Protein AF-A0A970GHC0-F1 (afdb_monomer_lite)

Structure (mmCIF, N/CA/C/O backbone):
data_AF-A0A970GHC0-F1
#
_entry.id   AF-A0A970GHC0-F1
#
loop_
_atom_site.group_PDB
_atom_site.id
_atom_site.type_symbol
_atom_site.label_atom_id
_atom_site.label_alt_id
_atom_site.label_comp_id
_atom_site.label_asym_id
_atom_site.label_entity_id
_atom_site.label_seq_id
_atom_site.pdbx_PDB_ins_code
_atom_site.Cartn_x
_atom_site.Cartn_y
_atom_site.Cartn_z
_atom_site.occupancy
_atom_site.B_iso_or_equiv
_atom_site.auth_seq_id
_atom_site.auth_comp_id
_atom_site.auth_asym_id
_atom_site.auth_atom_id
_atom_site.pdbx_PDB_model_num
ATOM 1 N N . MET A 1 1 ? 26.753 -11.358 -25.889 1.00 36.66 1 MET A N 1
ATOM 2 C CA . MET A 1 1 ? 26.052 -10.087 -26.160 1.00 36.66 1 MET A CA 1
ATOM 3 C C . MET A 1 1 ? 25.479 -9.628 -24.838 1.00 36.66 1 MET A C 1
ATOM 5 O O . MET A 1 1 ? 24.638 -10.333 -24.305 1.00 36.66 1 MET A O 1
ATOM 9 N N . SER A 1 2 ? 26.017 -8.554 -24.260 1.00 37.50 2 SER A N 1
ATOM 10 C CA . SER A 1 2 ? 25.421 -7.938 -23.073 1.00 37.50 2 SER A CA 1
ATOM 11 C C . SER A 1 2 ? 24.210 -7.156 -23.566 1.00 37.50 2 SER A C 1
ATOM 13 O O . SER A 1 2 ? 24.384 -6.132 -24.225 1.00 37.50 2 SER A O 1
ATOM 15 N N . GLU A 1 3 ? 23.004 -7.684 -23.364 1.00 42.53 3 GLU A N 1
ATOM 16 C CA . GLU A 1 3 ? 21.792 -6.897 -23.588 1.00 42.53 3 GLU A CA 1
ATOM 17 C C . GLU A 1 3 ? 21.874 -5.670 -22.680 1.00 42.53 3 GLU A C 1
ATOM 19 O O . GLU A 1 3 ? 22.105 -5.789 -21.475 1.00 42.53 3 GLU A O 1
ATOM 24 N N . LYS A 1 4 ? 21.789 -4.476 -23.277 1.00 39.28 4 LYS A N 1
ATOM 25 C CA . LYS A 1 4 ? 21.685 -3.241 -22.503 1.00 39.28 4 LYS A CA 1
ATOM 26 C C . LYS A 1 4 ? 20.446 -3.350 -21.608 1.00 39.28 4 LYS A C 1
ATOM 28 O O . LYS A 1 4 ? 19.411 -3.815 -22.094 1.00 39.28 4 LYS A O 1
ATOM 33 N N . PRO A 1 5 ? 20.528 -2.915 -20.342 1.00 45.91 5 PRO A N 1
ATOM 34 C CA . PRO A 1 5 ? 19.371 -2.912 -19.466 1.00 45.91 5 PRO A CA 1
ATOM 35 C C . PRO A 1 5 ? 18.259 -2.088 -20.116 1.00 45.91 5 PRO A C 1
ATOM 37 O O . PRO A 1 5 ? 18.461 -0.944 -20.526 1.00 45.91 5 PRO A O 1
ATOM 40 N N . THR A 1 6 ? 17.095 -2.710 -20.297 1.00 48.22 6 THR A N 1
ATOM 41 C CA . THR A 1 6 ? 15.947 -2.034 -20.902 1.00 48.22 6 THR A CA 1
ATOM 42 C C . THR A 1 6 ? 15.452 -0.999 -19.892 1.00 48.22 6 THR A C 1
ATOM 44 O O . THR A 1 6 ? 15.194 -1.378 -18.750 1.00 48.22 6 THR A O 1
ATOM 47 N N . PRO A 1 7 ? 15.316 0.289 -20.256 1.00 52.78 7 PRO A N 1
ATOM 48 C CA . PRO A 1 7 ? 14.867 1.305 -19.313 1.00 52.78 7 PRO A CA 1
ATOM 49 C C . PRO A 1 7 ? 13.503 0.930 -18.725 1.00 52.78 7 PRO A C 1
ATOM 51 O O . PRO A 1 7 ? 12.660 0.323 -19.395 1.00 52.78 7 PRO A O 1
ATOM 54 N N . ILE A 1 8 ? 13.294 1.295 -17.460 1.00 59.31 8 ILE A N 1
ATOM 55 C CA . ILE A 1 8 ? 12.049 1.076 -16.720 1.00 59.31 8 ILE A CA 1
ATOM 56 C C . ILE A 1 8 ? 10.910 1.771 -17.465 1.00 59.31 8 ILE A C 1
ATOM 58 O O . ILE A 1 8 ? 10.707 2.974 -17.342 1.00 59.31 8 ILE A O 1
ATOM 62 N N . ASN A 1 9 ? 10.143 1.021 -18.249 1.00 66.56 9 ASN A N 1
ATOM 63 C CA . ASN A 1 9 ? 9.031 1.588 -19.005 1.00 66.56 9 ASN A CA 1
ATOM 64 C C . ASN A 1 9 ? 7.746 1.499 -18.169 1.00 66.56 9 ASN A C 1
ATOM 66 O O . ASN A 1 9 ? 6.841 0.710 -18.447 1.00 66.56 9 ASN A O 1
ATOM 70 N N . LEU A 1 10 ? 7.704 2.246 -17.062 1.00 78.88 10 LEU A N 1
ATOM 71 C CA . LEU A 1 10 ? 6.480 2.425 -16.282 1.00 78.88 10 LEU A CA 1
ATOM 72 C C . LEU A 1 10 ? 5.715 3.640 -16.824 1.00 78.88 10 LEU A C 1
ATOM 74 O O . LEU A 1 10 ? 6.319 4.655 -17.166 1.00 78.88 10 LEU A O 1
ATOM 78 N N . PRO A 1 11 ? 4.374 3.590 -16.892 1.00 83.81 11 PRO A N 1
ATOM 79 C CA . PRO A 1 11 ? 3.592 4.790 -17.151 1.00 83.81 11 PRO A CA 1
ATOM 80 C C . PRO A 1 11 ? 3.921 5.865 -16.106 1.00 83.81 11 PRO A C 1
ATOM 82 O O . PRO A 1 11 ? 3.859 5.583 -14.911 1.00 83.81 11 PRO A O 1
ATOM 85 N N . LYS A 1 12 ? 4.173 7.109 -16.534 1.00 85.62 12 LYS A N 1
ATOM 86 C CA . LYS A 1 12 ? 4.490 8.242 -15.635 1.00 85.62 12 LYS A CA 1
ATOM 87 C C . LYS A 1 12 ? 3.578 8.362 -14.399 1.00 85.62 12 LYS A C 1
ATOM 89 O O . LYS A 1 12 ? 4.087 8.627 -13.315 1.00 85.62 12 LYS A O 1
ATOM 94 N N . PRO A 1 13 ? 2.245 8.154 -14.490 1.00 87.88 13 PRO A N 1
ATOM 95 C CA . PRO A 1 13 ? 1.392 8.209 -13.302 1.00 87.88 13 PRO A CA 1
ATOM 96 C C . PRO A 1 13 ? 1.743 7.145 -12.256 1.00 87.88 13 PRO A C 1
ATOM 98 O O . PRO A 1 13 ? 1.681 7.412 -11.062 1.00 87.88 13 PRO A O 1
ATOM 101 N N . LEU A 1 14 ? 2.114 5.944 -12.702 1.00 88.25 14 LEU A N 1
ATOM 102 C CA . LEU A 1 14 ? 2.508 4.845 -11.828 1.00 88.25 14 LEU A CA 1
ATOM 103 C C . LEU A 1 14 ? 3.870 5.118 -11.184 1.00 88.25 14 LEU A C 1
ATOM 105 O O . LEU A 1 14 ? 4.025 4.906 -9.987 1.00 88.25 14 LEU A O 1
ATOM 109 N N . GLU A 1 15 ? 4.824 5.629 -11.957 1.00 89.62 15 GLU A N 1
ATOM 110 C CA . GLU A 1 15 ? 6.137 6.041 -11.455 1.00 89.62 15 GLU A CA 1
ATOM 111 C C . GLU A 1 15 ? 6.005 7.102 -10.354 1.00 89.62 15 GLU A C 1
ATOM 113 O O . GLU A 1 15 ? 6.488 6.897 -9.245 1.00 89.62 15 GLU A O 1
ATOM 118 N N . ASN A 1 16 ? 5.216 8.155 -10.593 1.00 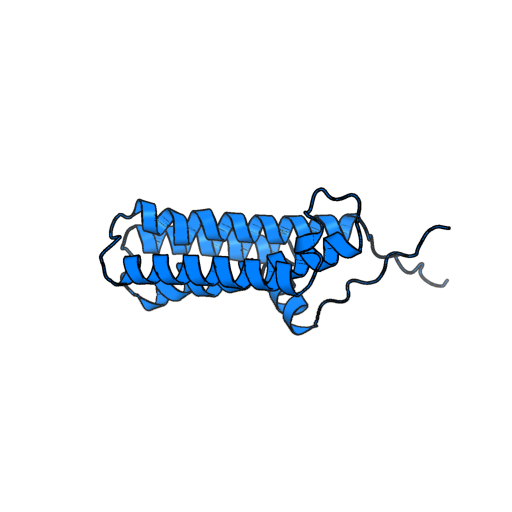92.00 16 ASN A N 1
ATOM 119 C CA . ASN A 1 16 ? 4.957 9.200 -9.600 1.00 92.00 16 ASN A CA 1
ATOM 120 C C . ASN A 1 16 ? 4.345 8.651 -8.299 1.00 92.00 16 ASN A C 1
ATOM 122 O O . ASN A 1 16 ? 4.696 9.104 -7.208 1.00 92.00 16 ASN A O 1
ATOM 126 N N . LEU A 1 17 ? 3.423 7.685 -8.395 1.00 93.50 17 LEU A N 1
ATOM 127 C CA . LEU A 1 17 ? 2.818 7.042 -7.223 1.00 93.50 17 LEU A CA 1
ATOM 128 C C . LEU A 1 17 ? 3.839 6.209 -6.444 1.00 93.50 17 LEU A C 1
ATOM 130 O O . LEU A 1 17 ? 3.874 6.269 -5.213 1.00 93.50 17 LEU A O 1
ATOM 134 N N . ILE A 1 18 ? 4.682 5.455 -7.150 1.00 93.56 18 ILE A N 1
ATOM 135 C CA . ILE A 1 18 ? 5.758 4.665 -6.547 1.00 93.56 18 ILE A CA 1
ATOM 136 C C . ILE A 1 18 ? 6.773 5.589 -5.874 1.00 93.56 18 ILE A C 1
ATOM 138 O O . ILE A 1 18 ? 7.170 5.328 -4.738 1.00 93.56 18 ILE A O 1
ATOM 142 N N . ASP A 1 19 ? 7.146 6.694 -6.511 1.00 92.06 19 ASP A N 1
ATOM 143 C CA . ASP A 1 19 ? 8.104 7.642 -5.954 1.00 92.06 19 ASP A CA 1
ATOM 144 C C . ASP A 1 19 ? 7.566 8.369 -4.724 1.00 92.06 19 ASP A C 1
ATOM 146 O O . ASP A 1 19 ? 8.268 8.484 -3.709 1.00 92.06 19 ASP A O 1
ATOM 150 N N . ALA A 1 20 ? 6.300 8.789 -4.768 1.00 93.12 20 ALA A N 1
ATOM 151 C CA . ALA A 1 20 ? 5.611 9.380 -3.628 1.00 93.12 20 ALA A CA 1
ATOM 152 C C . ALA A 1 20 ? 5.495 8.400 -2.449 1.00 93.12 20 ALA A C 1
ATOM 154 O O . ALA A 1 20 ? 5.627 8.810 -1.294 1.00 93.12 20 ALA A O 1
ATOM 155 N N . ALA A 1 21 ? 5.289 7.108 -2.722 1.00 94.06 21 ALA A N 1
ATOM 156 C CA . ALA A 1 21 ? 5.194 6.082 -1.690 1.00 94.06 21 ALA A CA 1
ATOM 157 C C . ALA A 1 21 ? 6.572 5.697 -1.120 1.00 94.06 21 ALA A C 1
ATOM 159 O O . ALA A 1 21 ? 6.780 5.705 0.095 1.00 94.06 21 ALA A O 1
ATOM 160 N N . VAL A 1 22 ? 7.519 5.340 -1.991 1.00 95.62 22 VAL A N 1
ATOM 161 C CA . VAL A 1 22 ? 8.749 4.628 -1.616 1.00 95.62 22 VAL A CA 1
ATOM 162 C C . VAL A 1 22 ? 9.992 5.009 -2.430 1.00 95.62 22 VAL A C 1
ATOM 164 O O . VAL A 1 22 ? 11.012 4.333 -2.290 1.00 95.62 22 VAL A O 1
ATOM 167 N N . GLY A 1 23 ? 9.965 6.047 -3.273 1.00 87.81 23 GLY A N 1
ATOM 168 C CA . GLY A 1 23 ? 11.074 6.359 -4.198 1.00 87.81 23 GLY A CA 1
ATOM 169 C C . GLY A 1 23 ? 12.409 6.633 -3.499 1.00 87.81 23 GLY A C 1
ATOM 170 O O . GLY A 1 23 ? 13.475 6.157 -3.914 1.00 87.81 23 GLY A O 1
ATOM 171 N N . ASN A 1 24 ? 12.345 7.316 -2.355 1.00 91.06 24 ASN A N 1
ATOM 172 C CA . ASN A 1 24 ? 13.480 7.613 -1.484 1.00 91.06 24 ASN A CA 1
ATOM 173 C C . ASN A 1 24 ? 13.206 7.190 -0.027 1.00 91.06 24 ASN A C 1
ATOM 175 O O . ASN A 1 24 ? 12.072 6.896 0.358 1.00 91.06 24 ASN A O 1
ATOM 179 N N . SER A 1 25 ? 14.261 7.159 0.796 1.00 92.44 25 SER A N 1
ATOM 180 C CA . SER A 1 25 ? 14.169 6.722 2.197 1.00 92.44 25 SER A CA 1
ATOM 181 C C . SER A 1 25 ? 13.252 7.608 3.042 1.00 92.44 25 SER A C 1
ATOM 183 O O . SER A 1 25 ? 12.585 7.094 3.933 1.00 92.44 25 SER A O 1
ATOM 185 N N . LYS A 1 26 ? 13.176 8.913 2.750 1.00 94.19 26 LYS A N 1
ATOM 186 C CA . LYS A 1 26 ? 12.330 9.862 3.486 1.00 94.19 26 LYS A CA 1
ATOM 187 C C . LYS A 1 26 ? 10.844 9.594 3.236 1.00 94.19 26 LYS A C 1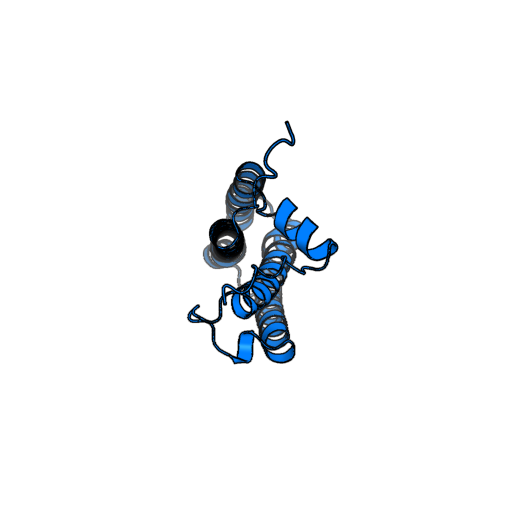
ATOM 189 O O . LYS A 1 26 ? 10.087 9.480 4.193 1.00 94.19 26 LYS A O 1
ATOM 194 N N . ASN A 1 27 ? 10.445 9.436 1.974 1.00 93.81 27 ASN A N 1
ATOM 195 C CA . ASN A 1 27 ? 9.073 9.108 1.581 1.00 93.81 27 ASN A CA 1
ATOM 196 C C . ASN A 1 27 ? 8.661 7.752 2.157 1.00 93.81 27 ASN A C 1
ATOM 198 O O . ASN A 1 27 ? 7.603 7.643 2.772 1.00 93.81 27 ASN A O 1
ATOM 202 N N . TYR A 1 28 ? 9.535 6.745 2.046 1.00 96.31 28 TYR A N 1
ATOM 203 C CA . TYR A 1 28 ? 9.288 5.434 2.640 1.00 96.31 28 TYR A CA 1
ATOM 204 C C . TYR A 1 28 ? 9.083 5.523 4.157 1.00 96.31 28 TYR A C 1
ATOM 206 O O . TYR A 1 28 ? 8.083 5.025 4.658 1.00 96.31 28 TYR A O 1
ATOM 214 N N . GLN A 1 29 ? 9.987 6.181 4.892 1.00 97.44 29 GLN A N 1
ATOM 215 C CA . GLN A 1 29 ? 9.869 6.327 6.346 1.00 97.44 29 GLN A CA 1
ATOM 216 C C . GLN A 1 29 ? 8.603 7.085 6.747 1.00 97.44 29 GLN A C 1
ATOM 218 O O . GLN A 1 29 ? 7.934 6.677 7.692 1.00 97.44 29 GLN A O 1
ATOM 223 N N . LEU A 1 30 ? 8.255 8.155 6.030 1.00 97.06 30 LEU A N 1
ATOM 224 C CA . LEU A 1 30 ? 7.053 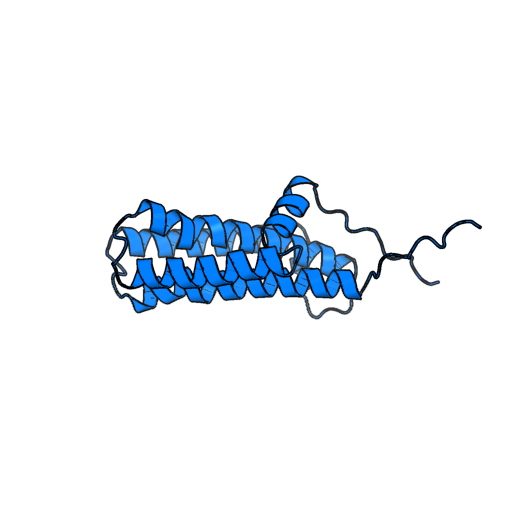8.935 6.309 1.00 97.06 30 LEU A CA 1
ATOM 225 C C . LEU A 1 30 ? 5.784 8.103 6.100 1.00 97.06 30 LEU A C 1
ATOM 227 O O . LEU A 1 30 ? 4.936 8.071 6.987 1.00 97.06 30 LEU A O 1
ATOM 231 N N . ASN A 1 31 ? 5.670 7.392 4.976 1.00 97.12 31 ASN A N 1
ATOM 232 C CA . ASN A 1 31 ? 4.518 6.529 4.711 1.00 97.12 31 ASN A CA 1
ATOM 233 C C . ASN A 1 31 ? 4.471 5.334 5.672 1.00 97.12 31 ASN A C 1
ATOM 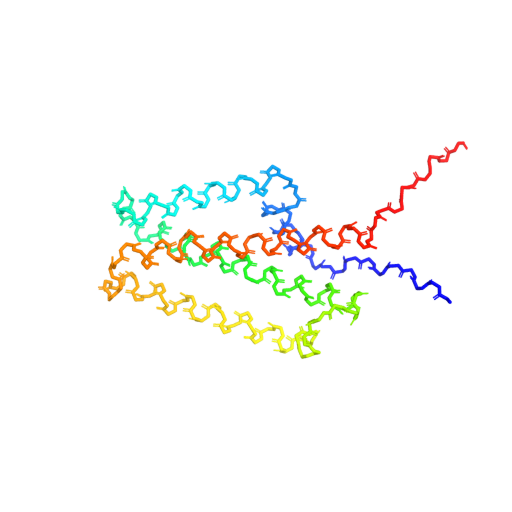235 O O . ASN A 1 31 ? 3.404 5.002 6.178 1.00 97.12 31 ASN A O 1
ATOM 239 N N . PHE A 1 32 ? 5.617 4.725 5.981 1.00 97.94 32 PHE A N 1
ATOM 240 C CA . PHE A 1 32 ? 5.710 3.584 6.890 1.00 97.94 32 PHE A CA 1
ATOM 241 C C . PHE A 1 32 ? 5.295 3.969 8.312 1.00 97.94 32 PHE A C 1
ATOM 243 O O . PHE A 1 32 ? 4.374 3.384 8.877 1.00 97.94 32 PHE A O 1
ATOM 250 N N . TRP A 1 33 ? 5.929 4.989 8.894 1.00 98.00 33 TRP A N 1
ATOM 251 C CA . TRP A 1 33 ? 5.615 5.418 10.257 1.00 98.00 33 TRP A CA 1
ATOM 252 C C . TRP A 1 33 ? 4.255 6.103 10.350 1.00 98.00 33 TRP A C 1
ATOM 254 O O . TRP A 1 33 ? 3.545 5.892 11.329 1.00 98.00 33 TRP A O 1
ATOM 264 N N . GLY A 1 34 ? 3.860 6.859 9.323 1.00 96.62 34 GLY A N 1
ATOM 265 C CA . GLY A 1 34 ? 2.533 7.460 9.232 1.00 96.62 34 GLY A CA 1
ATOM 266 C C . GLY A 1 34 ? 1.432 6.403 9.233 1.00 96.62 34 GLY A C 1
ATOM 267 O O . GLY A 1 34 ? 0.514 6.480 10.047 1.00 96.62 34 GLY A O 1
ATOM 268 N N . GLN A 1 35 ? 1.557 5.371 8.395 1.00 97.44 35 GLN A N 1
ATOM 269 C CA . GLN A 1 35 ? 0.616 4.254 8.351 1.00 97.44 35 GLN A CA 1
ATOM 270 C C . GLN A 1 35 ? 0.614 3.457 9.659 1.00 97.44 35 GLN A C 1
ATOM 272 O O . GLN A 1 35 ? -0.456 3.137 10.171 1.00 97.44 35 GLN A O 1
ATOM 277 N N . ALA A 1 36 ? 1.791 3.159 10.220 1.00 97.38 36 ALA A N 1
ATOM 278 C CA . ALA A 1 36 ? 1.902 2.428 11.478 1.00 97.38 36 ALA A CA 1
ATOM 279 C C . ALA A 1 36 ? 1.198 3.175 12.616 1.00 97.38 36 ALA A C 1
ATOM 281 O O . ALA A 1 36 ? 0.332 2.618 13.289 1.00 97.38 36 ALA A O 1
ATOM 282 N N . PHE A 1 37 ? 1.526 4.455 12.794 1.00 96.94 37 PHE A N 1
ATOM 283 C CA . PHE A 1 37 ? 0.951 5.288 13.841 1.00 96.94 37 PHE A CA 1
ATOM 284 C C . PHE A 1 37 ? -0.561 5.455 13.657 1.00 96.94 37 PHE A C 1
ATOM 286 O O . PHE A 1 37 ? -1.333 5.111 14.551 1.00 96.94 37 PHE A O 1
ATOM 293 N N . MET A 1 38 ? -1.002 5.909 12.481 1.00 96.50 38 MET A N 1
ATOM 294 C CA . MET A 1 38 ? -2.422 6.152 12.214 1.00 96.50 38 MET A CA 1
ATOM 295 C C . MET A 1 38 ? -3.250 4.867 12.267 1.00 96.50 38 MET A C 1
ATOM 297 O O . MET A 1 38 ? -4.361 4.870 12.796 1.00 96.50 38 MET A O 1
ATOM 301 N N . GLY A 1 39 ? -2.708 3.755 11.769 1.00 95.12 39 GLY A N 1
ATOM 302 C CA . GLY A 1 39 ? -3.363 2.455 11.817 1.00 95.12 39 GLY A CA 1
ATOM 303 C C . GLY A 1 39 ? -3.515 1.920 13.242 1.00 95.12 39 GLY A C 1
ATOM 304 O O . GLY A 1 39 ? -4.573 1.380 13.570 1.00 95.12 39 GLY A O 1
ATOM 305 N N . ILE A 1 40 ? -2.514 2.105 14.113 1.00 96.12 40 ILE A N 1
ATOM 306 C CA . ILE A 1 40 ? -2.618 1.751 15.539 1.00 96.12 40 ILE A CA 1
ATOM 307 C C . ILE A 1 40 ? -3.696 2.603 16.214 1.00 96.12 40 ILE A C 1
ATOM 309 O O . ILE A 1 40 ? -4.606 2.057 16.835 1.00 96.12 40 ILE A O 1
ATOM 313 N N . VAL A 1 41 ? -3.634 3.927 16.044 1.00 95.31 41 VAL A N 1
ATOM 314 C CA . VAL A 1 41 ? -4.594 4.871 16.638 1.00 95.31 41 VAL A CA 1
ATOM 315 C C . VAL A 1 41 ? -6.028 4.542 16.203 1.00 95.31 41 VAL A C 1
ATOM 317 O O . VAL A 1 41 ? -6.931 4.477 17.041 1.00 95.31 41 VAL A O 1
ATOM 320 N N . TYR A 1 42 ? -6.248 4.268 14.914 1.00 93.25 42 TYR A N 1
ATOM 321 C CA . TYR A 1 42 ? -7.555 3.851 14.403 1.00 93.25 42 TYR A CA 1
ATOM 322 C C . TYR A 1 42 ? -8.015 2.518 15.011 1.00 93.25 42 TYR A C 1
ATOM 324 O O . TYR A 1 42 ? -9.151 2.394 15.470 1.00 93.25 42 TYR A O 1
ATOM 332 N N . SER A 1 43 ? -7.132 1.521 15.066 1.00 92.38 43 SER A N 1
ATOM 333 C CA . SER A 1 43 ? -7.485 0.175 15.535 1.00 92.38 43 SER A CA 1
ATOM 334 C C . SER A 1 43 ? -7.816 0.100 17.025 1.00 92.38 43 SER A C 1
ATOM 336 O O . SER A 1 43 ? -8.619 -0.741 17.437 1.00 92.38 43 SER A O 1
ATOM 338 N N . LEU A 1 44 ? -7.229 0.990 17.829 1.00 92.56 44 LEU A N 1
ATOM 339 C CA . LEU A 1 44 ? -7.547 1.155 19.249 1.00 92.56 44 LEU A CA 1
ATOM 340 C C . LEU A 1 44 ? -8.850 1.939 19.486 1.00 92.56 44 LEU A C 1
ATOM 342 O O . LEU A 1 44 ? -9.261 2.103 20.629 1.00 92.56 44 LEU A O 1
ATOM 346 N N . GLY A 1 45 ? -9.511 2.417 18.427 1.00 88.94 45 GLY A N 1
ATOM 347 C CA . GLY A 1 45 ? -10.770 3.157 18.525 1.00 88.94 45 GLY A CA 1
ATOM 348 C C . GLY A 1 45 ? -10.606 4.627 18.914 1.00 88.94 45 GLY A C 1
ATOM 349 O O . GLY A 1 45 ? -11.600 5.296 19.175 1.00 88.94 45 GLY A O 1
ATOM 350 N N . MET A 1 46 ? -9.378 5.156 18.917 1.00 90.00 46 MET A N 1
ATOM 351 C CA . MET A 1 46 ? -9.112 6.562 19.249 1.00 90.00 46 MET A CA 1
ATOM 352 C C . MET A 1 46 ? -9.548 7.524 18.129 1.00 90.00 46 MET A C 1
ATOM 354 O O . MET A 1 46 ? -9.746 8.711 18.375 1.00 90.00 46 MET A O 1
ATOM 358 N N . LEU A 1 47 ? -9.719 7.015 16.903 1.00 86.25 47 LEU A N 1
ATOM 359 C CA . LEU A 1 47 ? -10.262 7.739 15.751 1.00 86.25 47 LEU A CA 1
ATOM 360 C C . LEU A 1 47 ? -11.478 6.981 15.189 1.00 86.25 47 LEU A C 1
ATOM 362 O O . LEU A 1 47 ? -11.315 6.152 14.295 1.00 86.25 47 LEU A O 1
ATOM 366 N N . PRO A 1 48 ? -12.706 7.252 15.667 1.00 78.00 48 PRO A N 1
ATOM 367 C CA . PRO A 1 48 ? -13.897 6.480 15.297 1.00 78.00 48 PRO A CA 1
ATOM 368 C C . PRO A 1 48 ? -14.463 6.821 13.904 1.00 78.00 48 PRO A C 1
ATOM 370 O O . PRO A 1 48 ? -15.559 6.396 13.547 1.00 78.00 48 PRO A O 1
ATOM 373 N N . PHE A 1 49 ? -13.742 7.592 13.088 1.00 85.44 49 PHE A N 1
ATOM 374 C CA . PHE A 1 49 ? -14.217 8.028 11.779 1.00 85.44 49 PHE A CA 1
ATOM 375 C C . PHE A 1 49 ? -14.056 6.917 10.736 1.00 85.44 49 PHE A C 1
ATOM 377 O O . PHE A 1 49 ? -12.940 6.593 10.325 1.00 85.44 49 PHE A O 1
ATOM 384 N N . GLY A 1 50 ? -15.174 6.376 10.241 1.00 85.81 50 GLY A N 1
ATOM 385 C CA . GLY A 1 50 ? -15.175 5.338 9.202 1.00 85.81 50 GLY A CA 1
ATOM 386 C C . GLY A 1 50 ? -14.374 5.722 7.951 1.00 85.81 50 GLY A C 1
ATOM 387 O O . GLY A 1 50 ? -13.646 4.893 7.413 1.00 85.81 50 GLY A O 1
ATOM 388 N N . ALA A 1 51 ? -14.410 6.998 7.547 1.00 89.31 51 ALA A N 1
ATOM 389 C CA . ALA A 1 51 ? -13.643 7.511 6.408 1.00 89.31 51 ALA A CA 1
ATOM 390 C C . ALA A 1 51 ? -12.117 7.378 6.588 1.00 89.31 51 ALA A C 1
ATOM 392 O O . ALA A 1 51 ? -11.416 7.025 5.641 1.00 89.31 51 ALA A O 1
ATOM 393 N N . VAL A 1 52 ? -11.603 7.601 7.804 1.00 91.06 52 VAL A N 1
ATOM 394 C CA . VAL A 1 52 ? -10.176 7.401 8.120 1.00 91.06 52 VAL A CA 1
ATOM 395 C C . VAL A 1 52 ? -9.824 5.922 8.009 1.00 91.06 52 VAL A C 1
ATOM 397 O O . VAL A 1 52 ? -8.805 5.573 7.420 1.00 91.06 52 VAL A O 1
ATOM 400 N N . GLY A 1 53 ? -10.713 5.051 8.493 1.00 90.12 53 GLY A N 1
ATOM 401 C CA . GLY A 1 53 ? -10.598 3.613 8.294 1.00 90.12 53 GLY A CA 1
ATOM 402 C C . GLY A 1 53 ? -10.482 3.253 6.817 1.00 90.12 53 GLY A C 1
ATOM 403 O O . GLY A 1 53 ? -9.536 2.582 6.428 1.00 90.12 53 GLY A O 1
ATOM 404 N N . VAL A 1 54 ? -11.410 3.715 5.972 1.00 92.56 54 VAL A N 1
ATOM 405 C CA . VAL A 1 54 ? -11.394 3.488 4.509 1.00 92.56 54 VAL A CA 1
ATOM 406 C C . VAL A 1 54 ? -10.078 3.931 3.875 1.00 92.56 54 VAL A C 1
ATOM 408 O O . VAL A 1 54 ? -9.499 3.189 3.082 1.00 92.56 54 VAL A O 1
ATOM 411 N N . LEU A 1 55 ? -9.567 5.101 4.249 1.00 94.56 55 LEU A N 1
ATOM 412 C CA . LEU A 1 55 ? -8.301 5.591 3.718 1.00 94.56 55 LEU A CA 1
ATOM 413 C C . LEU A 1 55 ? -7.126 4.671 4.090 1.00 94.56 55 LEU A C 1
ATOM 415 O O . LEU A 1 55 ? -6.365 4.264 3.211 1.00 94.56 55 LEU A O 1
ATOM 419 N N . LEU A 1 56 ? -7.004 4.329 5.376 1.00 93.88 56 LEU A N 1
ATOM 420 C CA . LEU A 1 56 ? -5.868 3.581 5.923 1.00 93.88 56 LEU A CA 1
ATOM 421 C C . LEU A 1 56 ? -5.903 2.087 5.598 1.00 93.88 56 LEU A C 1
ATOM 423 O O . LEU A 1 56 ? -4.849 1.488 5.410 1.00 93.88 56 LEU A O 1
ATOM 427 N N . GLY A 1 57 ? -7.089 1.481 5.593 1.00 91.69 57 GLY A N 1
ATOM 428 C CA . GLY A 1 57 ? -7.271 0.038 5.436 1.00 91.69 57 GLY A CA 1
ATOM 429 C C . GLY A 1 57 ? -7.625 -0.406 4.020 1.00 91.69 57 GLY A C 1
ATOM 430 O O . GLY A 1 57 ? -7.510 -1.591 3.727 1.00 91.69 57 GLY A O 1
ATOM 431 N N . PHE A 1 58 ? -8.029 0.512 3.133 1.00 94.44 58 PHE A N 1
ATOM 432 C CA . PHE A 1 58 ? -8.439 0.161 1.771 1.00 94.44 58 PHE A CA 1
ATOM 433 C C . PHE A 1 58 ? -7.759 0.998 0.685 1.00 94.44 58 PHE A C 1
ATOM 435 O O . PHE A 1 58 ? -7.079 0.435 -0.169 1.00 94.44 58 PHE A O 1
ATOM 442 N N . ILE A 1 59 ? -7.886 2.330 0.714 1.00 95.25 59 ILE A N 1
ATOM 443 C CA . ILE A 1 59 ? -7.407 3.181 -0.391 1.00 95.25 59 ILE A CA 1
ATOM 444 C C . ILE A 1 59 ? -5.879 3.139 -0.511 1.00 95.25 59 ILE A C 1
ATOM 446 O O . ILE A 1 59 ? -5.364 2.784 -1.570 1.00 95.25 59 ILE A O 1
ATOM 450 N N . LEU A 1 60 ? -5.146 3.484 0.556 1.00 94.56 60 LEU A N 1
ATOM 451 C CA . LEU A 1 60 ? -3.678 3.498 0.519 1.00 94.56 60 LEU A CA 1
ATOM 452 C C . LEU A 1 60 ? -3.088 2.106 0.248 1.00 94.56 60 LEU A C 1
ATOM 454 O O . LEU A 1 60 ? -2.294 1.982 -0.688 1.00 94.56 60 LEU A O 1
ATOM 458 N N . PRO A 1 61 ? -3.499 1.041 0.967 1.00 94.50 61 PRO A N 1
ATOM 459 C CA . PRO A 1 61 ? -2.983 -0.295 0.699 1.00 94.50 61 PRO A CA 1
ATOM 460 C C . PRO A 1 61 ? -3.354 -0.767 -0.706 1.00 94.50 61 PRO A C 1
ATOM 462 O O . PRO A 1 61 ? -2.530 -1.385 -1.366 1.00 94.50 61 PRO A O 1
ATOM 465 N N . GLY A 1 62 ? -4.544 -0.422 -1.208 1.00 95.81 62 GLY A N 1
ATOM 466 C CA . GLY A 1 62 ? -4.963 -0.749 -2.567 1.00 95.81 62 GLY A CA 1
ATOM 467 C C . GLY A 1 62 ? -4.088 -0.095 -3.639 1.00 95.81 62 GLY A C 1
ATOM 468 O O . GLY A 1 62 ? -3.690 -0.761 -4.597 1.00 95.81 62 GLY A O 1
ATOM 469 N N . ILE A 1 63 ? -3.710 1.175 -3.455 1.00 95.81 63 ILE A N 1
ATOM 470 C CA . ILE A 1 63 ? -2.736 1.853 -4.326 1.00 95.81 63 ILE A CA 1
ATOM 471 C C . ILE A 1 63 ? -1.388 1.129 -4.272 1.00 95.81 63 ILE A C 1
ATOM 473 O O . ILE A 1 63 ? -0.787 0.880 -5.318 1.00 95.81 63 ILE A O 1
ATOM 477 N N . TRP A 1 64 ? -0.908 0.755 -3.085 1.00 96.19 64 TRP A N 1
ATOM 478 C CA . TRP A 1 64 ? 0.377 0.067 -2.947 1.00 96.19 64 TRP A CA 1
ATOM 479 C C . TRP A 1 64 ? 0.356 -1.337 -3.545 1.00 96.19 64 TRP A C 1
ATOM 481 O O . TRP A 1 64 ? 1.309 -1.699 -4.228 1.00 96.19 64 TRP A O 1
ATOM 491 N N . VAL A 1 65 ? -0.728 -2.094 -3.375 1.00 95.25 65 VAL A N 1
ATOM 492 C CA . VAL A 1 65 ? -0.951 -3.398 -4.017 1.00 95.25 65 VAL A CA 1
ATOM 493 C C . VAL A 1 65 ? -0.895 -3.246 -5.536 1.00 95.25 65 VAL A C 1
ATOM 495 O O . VAL A 1 65 ? -0.127 -3.942 -6.203 1.00 95.25 65 VAL A O 1
ATOM 498 N N . PHE A 1 66 ? -1.645 -2.284 -6.082 1.00 94.88 66 PHE A N 1
ATOM 499 C CA . PHE A 1 66 ? -1.643 -1.987 -7.513 1.00 94.88 66 PHE A CA 1
ATOM 500 C C . PHE A 1 66 ? -0.230 -1.674 -8.017 1.00 94.88 66 PHE A C 1
ATOM 502 O O . PHE A 1 66 ? 0.231 -2.272 -8.992 1.00 94.88 66 PHE A O 1
ATOM 509 N N . CYS A 1 67 ? 0.476 -0.773 -7.329 1.00 94.69 67 CYS A N 1
ATOM 510 C CA . CYS A 1 67 ? 1.831 -0.383 -7.699 1.00 94.69 67 CYS A CA 1
ATOM 511 C C . CYS A 1 67 ? 2.796 -1.567 -7.637 1.00 94.69 67 CYS A C 1
ATOM 513 O O . CYS A 1 67 ? 3.607 -1.755 -8.540 1.00 94.69 67 CYS A O 1
ATOM 515 N N . THR A 1 68 ? 2.670 -2.391 -6.599 1.00 93.44 68 THR A N 1
ATOM 516 C CA . THR A 1 68 ? 3.547 -3.532 -6.354 1.00 93.44 68 THR A CA 1
ATOM 517 C C . THR A 1 68 ? 3.418 -4.560 -7.459 1.00 93.44 68 THR A C 1
ATOM 519 O O . THR A 1 68 ? 4.421 -4.917 -8.066 1.00 93.44 68 THR A O 1
ATOM 522 N N . TYR A 1 69 ? 2.203 -4.992 -7.793 1.00 92.06 69 TYR A N 1
ATOM 523 C CA . TYR A 1 69 ? 2.017 -5.973 -8.859 1.00 92.06 69 TYR A CA 1
ATOM 524 C C . TYR A 1 69 ? 2.470 -5.439 -10.215 1.00 92.06 69 TYR A C 1
ATOM 526 O O . TYR A 1 69 ? 3.155 -6.153 -10.952 1.00 92.06 69 TYR A O 1
ATOM 534 N N . ARG A 1 70 ? 2.161 -4.180 -10.544 1.00 90.88 70 ARG A N 1
ATOM 535 C CA . ARG A 1 70 ? 2.635 -3.578 -11.797 1.00 90.88 70 ARG A CA 1
ATOM 536 C C . ARG A 1 70 ? 4.162 -3.511 -11.860 1.00 90.88 70 ARG A C 1
ATOM 538 O O . ARG A 1 70 ? 4.728 -3.782 -12.918 1.00 90.88 70 ARG A O 1
ATOM 545 N N . LEU A 1 71 ? 4.817 -3.218 -10.738 1.00 88.94 71 LEU A N 1
ATOM 546 C CA . LEU A 1 71 ? 6.273 -3.206 -10.646 1.00 88.94 71 LEU A CA 1
ATOM 547 C C . LEU A 1 71 ? 6.868 -4.619 -10.725 1.00 88.94 71 LEU A C 1
ATOM 549 O O . LEU A 1 71 ? 7.828 -4.809 -11.460 1.00 88.94 71 LEU A O 1
ATOM 553 N N . VAL A 1 72 ? 6.275 -5.623 -10.061 1.00 89.12 72 VAL A N 1
ATOM 554 C CA . VAL A 1 72 ? 6.689 -7.040 -10.166 1.00 89.12 72 VAL A CA 1
ATOM 555 C C . VAL A 1 72 ? 6.705 -7.489 -11.617 1.00 89.12 72 VAL A C 1
ATOM 557 O O . VAL A 1 72 ? 7.662 -8.128 -12.042 1.00 89.12 72 VAL A O 1
ATOM 560 N N . ARG A 1 73 ? 5.664 -7.149 -12.384 1.00 86.56 73 ARG A N 1
ATOM 561 C CA . ARG A 1 73 ? 5.614 -7.478 -13.809 1.00 86.56 73 ARG A CA 1
ATOM 562 C C . ARG A 1 73 ? 6.826 -6.901 -14.540 1.00 86.56 73 ARG A C 1
ATOM 564 O O . ARG A 1 73 ? 7.543 -7.657 -15.185 1.00 86.56 73 ARG A O 1
ATOM 571 N N . ASN A 1 74 ? 7.053 -5.596 -14.394 1.00 83.25 74 ASN A N 1
ATOM 572 C CA . ASN A 1 74 ? 8.1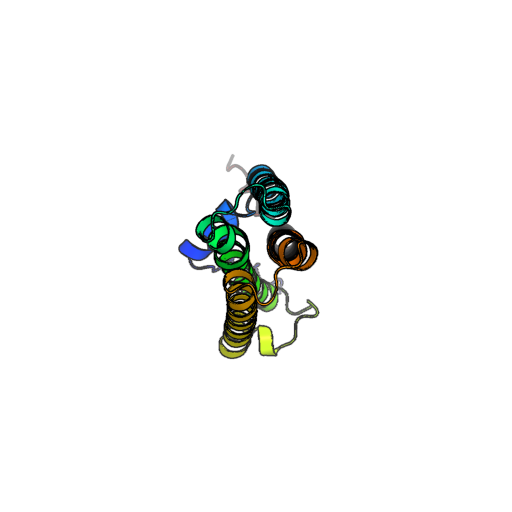43 -4.887 -15.063 1.00 83.25 74 ASN A CA 1
ATOM 573 C C . ASN A 1 74 ? 9.514 -5.486 -14.690 1.00 83.25 74 ASN A C 1
ATOM 575 O O . ASN A 1 74 ? 10.276 -5.888 -15.564 1.00 83.25 74 ASN A O 1
ATOM 579 N N . VAL A 1 75 ? 9.751 -5.687 -13.391 1.00 81.44 75 VAL A N 1
ATOM 580 C CA . VAL A 1 75 ? 10.955 -6.341 -12.859 1.00 81.44 75 VAL A CA 1
ATOM 581 C C . VAL A 1 75 ? 11.125 -7.757 -13.424 1.00 81.44 75 VAL A C 1
ATOM 583 O O . VAL A 1 75 ? 12.226 -8.147 -13.788 1.00 81.44 75 VAL A O 1
ATOM 586 N N . SER A 1 76 ? 10.052 -8.544 -13.528 1.00 79.56 76 SER A N 1
ATOM 587 C CA . SER A 1 76 ? 10.125 -9.930 -14.013 1.00 79.56 76 SER A CA 1
ATOM 588 C C . SER A 1 76 ? 10.394 -10.067 -15.514 1.00 79.56 76 SER A C 1
ATOM 590 O O . SER A 1 76 ? 10.858 -11.125 -15.949 1.00 79.56 76 SER A O 1
ATOM 592 N N . ASP A 1 77 ? 10.066 -9.029 -16.289 1.00 75.50 77 ASP A N 1
ATOM 593 C CA . ASP A 1 77 ? 10.366 -8.953 -17.719 1.00 75.50 77 ASP A CA 1
ATOM 594 C C . ASP A 1 77 ? 11.848 -8.605 -17.938 1.00 75.50 77 ASP A C 1
ATOM 596 O O . ASP A 1 77 ? 12.462 -9.131 -18.862 1.00 75.50 77 ASP A O 1
ATOM 600 N N . GLN A 1 78 ? 12.432 -7.783 -17.057 1.00 73.50 78 GLN A N 1
ATOM 601 C CA . GLN A 1 78 ? 13.848 -7.392 -17.096 1.00 73.50 78 GLN A CA 1
ATOM 602 C C . GLN A 1 78 ? 14.779 -8.457 -16.496 1.00 73.50 78 GLN A C 1
ATOM 604 O O . GLN A 1 78 ? 15.870 -8.687 -17.007 1.00 73.50 78 GLN A O 1
ATOM 609 N N . GLU A 1 79 ? 14.335 -9.144 -15.442 1.00 74.31 79 GLU A N 1
ATOM 610 C CA . GLU A 1 79 ? 15.124 -10.120 -14.687 1.00 74.31 79 GLU A CA 1
ATOM 611 C C . GLU A 1 79 ? 14.445 -11.502 -14.710 1.00 74.31 79 GLU A C 1
ATOM 613 O O . GLU A 1 79 ? 13.811 -11.933 -13.733 1.00 74.31 79 GLU A O 1
ATOM 618 N N . PRO A 1 80 ? 14.553 -12.256 -15.824 1.00 68.56 80 PRO A N 1
ATOM 619 C CA . PRO A 1 80 ? 13.840 -13.518 -15.990 1.00 68.56 80 PRO A CA 1
ATOM 620 C C . PRO A 1 80 ? 14.281 -14.611 -15.007 1.00 68.56 80 PRO A C 1
ATOM 622 O O . PRO A 1 80 ? 13.541 -15.589 -14.851 1.00 68.56 80 PRO A O 1
ATOM 625 N N . GLY A 1 81 ? 15.436 -14.442 -14.350 1.00 70.50 81 GLY A N 1
ATOM 626 C CA . GLY A 1 81 ? 15.974 -15.326 -13.312 1.00 70.50 81 GLY A CA 1
ATOM 627 C C . GLY A 1 81 ? 15.289 -15.209 -11.945 1.00 70.50 81 GLY A C 1
ATOM 628 O O . GLY A 1 81 ? 15.510 -16.063 -11.088 1.00 70.50 81 GLY A O 1
ATOM 629 N N . LEU A 1 82 ? 14.432 -14.205 -11.729 1.00 75.69 82 LEU A N 1
ATOM 630 C CA . LEU A 1 82 ? 13.676 -14.087 -10.483 1.00 75.69 82 LEU A CA 1
ATOM 631 C C . LEU A 1 82 ? 12.600 -15.184 -10.375 1.00 75.69 82 LEU A C 1
ATOM 633 O O . LEU A 1 82 ? 11.951 -15.517 -11.377 1.00 75.69 82 LEU A O 1
ATOM 637 N N . PRO A 1 83 ? 12.338 -15.713 -9.160 1.00 78.88 83 PRO A N 1
ATOM 638 C CA . PRO A 1 83 ? 11.432 -16.841 -8.925 1.00 78.88 83 PRO A CA 1
ATOM 639 C C . PRO A 1 83 ? 9.940 -16.463 -9.028 1.00 78.88 83 PRO A C 1
ATOM 641 O O . PRO A 1 83 ? 9.093 -17.036 -8.345 1.00 78.88 83 PRO A O 1
ATOM 644 N N . PHE A 1 84 ? 9.586 -15.497 -9.880 1.00 78.75 84 PHE A N 1
ATOM 645 C CA . PHE A 1 84 ? 8.198 -15.128 -10.135 1.00 78.75 84 PHE A CA 1
ATOM 646 C C . PHE A 1 84 ? 7.553 -16.080 -11.150 1.00 78.75 84 PHE A C 1
ATOM 648 O O . PHE A 1 84 ? 8.128 -16.317 -12.223 1.00 78.75 84 PHE A O 1
ATOM 655 N N . PRO A 1 85 ? 6.339 -16.592 -10.876 1.00 78.94 85 PRO A N 1
ATOM 656 C CA . PRO A 1 85 ? 5.618 -17.437 -11.815 1.00 78.94 85 PRO A CA 1
ATOM 657 C C . PRO A 1 85 ? 5.421 -16.761 -13.175 1.00 78.94 85 PRO A C 1
ATOM 659 O O . PRO A 1 85 ? 5.030 -15.598 -13.262 1.00 78.94 85 PRO A O 1
ATOM 662 N N . LYS A 1 86 ? 5.618 -17.519 -14.262 1.00 77.94 86 LYS A N 1
ATOM 663 C CA . LYS A 1 86 ? 5.541 -17.005 -15.646 1.00 77.94 86 LYS A CA 1
ATOM 664 C C . LYS A 1 86 ? 4.214 -16.315 -15.980 1.00 77.94 86 LYS A C 1
ATOM 666 O O . LYS A 1 86 ? 4.170 -15.448 -16.845 1.00 77.94 86 LYS A O 1
ATOM 671 N N . TRP A 1 87 ? 3.126 -16.705 -15.322 1.00 79.06 87 TRP A N 1
ATOM 672 C CA . TRP A 1 87 ? 1.808 -16.118 -15.548 1.00 79.06 87 TRP A CA 1
ATOM 673 C C . TRP A 1 87 ? 1.659 -14.716 -14.933 1.00 79.06 87 TRP A C 1
ATOM 675 O O . TRP A 1 87 ? 0.904 -13.922 -15.485 1.00 79.06 87 TRP A O 1
ATOM 685 N N . MET A 1 88 ? 2.414 -14.368 -13.879 1.00 77.69 88 MET A N 1
ATOM 686 C CA . MET A 1 88 ? 2.425 -13.010 -13.302 1.00 77.69 88 MET A CA 1
ATOM 687 C C . MET A 1 88 ? 3.106 -11.982 -14.210 1.00 77.69 88 MET A C 1
ATOM 689 O O . MET A 1 88 ? 2.855 -10.786 -14.078 1.00 77.69 88 MET A O 1
ATOM 693 N N . ARG A 1 89 ? 3.941 -12.454 -15.145 1.00 75.88 89 ARG A N 1
ATOM 694 C CA . ARG A 1 89 ? 4.612 -11.622 -16.157 1.00 75.88 89 ARG A CA 1
ATOM 695 C C . ARG A 1 89 ? 3.645 -11.158 -17.255 1.00 75.88 89 ARG A C 1
ATOM 697 O O . ARG A 1 89 ? 3.867 -10.161 -17.931 1.00 75.88 89 ARG A O 1
ATOM 704 N N . LYS A 1 90 ? 2.521 -11.863 -17.427 1.00 80.06 90 LYS A N 1
ATOM 705 C CA . LYS A 1 90 ? 1.492 -11.527 -18.420 1.00 80.06 90 LYS A CA 1
ATOM 706 C C . LYS A 1 90 ? 0.478 -10.544 -17.834 1.00 80.06 90 LYS A C 1
ATOM 708 O O . LYS A 1 90 ? 0.013 -10.735 -16.713 1.00 80.06 90 LYS A O 1
ATOM 713 N N . ASP A 1 91 ? 0.052 -9.565 -18.635 1.00 76.00 91 ASP A N 1
ATOM 714 C CA . ASP A 1 91 ? -0.996 -8.592 -18.277 1.00 76.00 91 ASP A CA 1
ATOM 715 C C . ASP A 1 91 ? -2.247 -9.207 -17.625 1.00 76.00 91 ASP A C 1
ATOM 717 O O . ASP A 1 91 ? -2.607 -8.769 -16.532 1.00 76.00 91 ASP A O 1
ATOM 721 N N . PRO A 1 92 ? -2.900 -10.233 -18.210 1.00 80.44 92 PRO A N 1
ATOM 722 C CA . PRO A 1 92 ? -4.108 -10.801 -17.614 1.00 80.44 92 PRO A CA 1
ATOM 723 C C . PRO A 1 92 ? -3.854 -11.463 -16.254 1.00 80.44 92 PRO A C 1
ATOM 725 O O . PRO A 1 92 ? -4.696 -11.360 -15.368 1.00 80.44 92 PRO A O 1
ATOM 728 N N . GLY A 1 93 ? -2.697 -12.104 -16.054 1.00 78.88 93 GLY A N 1
ATOM 729 C CA . GLY A 1 93 ? -2.358 -12.730 -14.772 1.00 78.88 93 GLY A CA 1
ATOM 730 C C . GLY A 1 93 ? -2.044 -11.703 -13.683 1.00 78.88 93 GLY A C 1
ATOM 731 O O . GLY A 1 93 ? -2.496 -11.841 -12.550 1.00 78.88 93 GLY A O 1
ATOM 732 N N . ASN A 1 94 ? -1.323 -10.639 -14.041 1.00 88.50 94 ASN A N 1
ATOM 733 C CA . ASN A 1 94 ? -1.022 -9.527 -13.144 1.00 88.50 94 ASN A CA 1
ATOM 734 C C . ASN A 1 94 ? -2.282 -8.745 -12.741 1.00 88.50 94 ASN A C 1
ATOM 736 O O . ASN A 1 94 ? -2.506 -8.483 -11.562 1.00 88.50 94 ASN A O 1
ATOM 740 N N . ALA A 1 95 ? -3.132 -8.417 -13.717 1.00 87.00 95 ALA A N 1
ATOM 741 C CA . ALA A 1 95 ? -4.393 -7.728 -13.478 1.00 87.00 95 ALA A CA 1
ATOM 742 C C . ALA A 1 95 ? -5.341 -8.564 -12.608 1.00 87.00 95 ALA A C 1
ATOM 744 O O . ALA A 1 95 ? -5.993 -8.014 -11.724 1.00 87.00 95 ALA A O 1
ATOM 745 N N . LEU A 1 96 ? -5.383 -9.885 -12.813 1.00 89.00 96 LEU A N 1
ATOM 746 C CA . LEU A 1 96 ? -6.195 -10.782 -11.995 1.00 89.00 96 LEU A CA 1
ATOM 747 C C . LEU A 1 96 ? -5.780 -10.743 -10.518 1.00 89.00 96 LEU A C 1
ATOM 749 O O . LEU A 1 96 ? -6.651 -10.642 -9.663 1.00 89.00 96 LEU A O 1
ATOM 753 N N . LEU A 1 97 ? -4.477 -10.764 -10.215 1.00 90.44 97 LEU A N 1
ATOM 754 C CA . LEU A 1 97 ? -3.981 -10.655 -8.835 1.00 90.44 97 LEU A CA 1
ATOM 755 C C . LEU A 1 97 ? -4.384 -9.341 -8.173 1.00 90.44 97 LEU A C 1
ATOM 757 O O . LEU A 1 97 ? -4.887 -9.348 -7.054 1.00 90.44 97 LEU A O 1
ATOM 761 N N . ILE A 1 98 ? -4.226 -8.225 -8.890 1.00 92.69 98 ILE A N 1
ATOM 762 C CA . ILE A 1 98 ? -4.658 -6.910 -8.409 1.00 92.69 98 ILE A CA 1
ATOM 763 C C . ILE A 1 98 ? -6.155 -6.936 -8.084 1.00 92.69 98 ILE A C 1
ATOM 765 O O . ILE A 1 98 ? -6.559 -6.497 -7.012 1.00 92.69 98 ILE A O 1
ATOM 769 N N . VAL A 1 99 ? -6.986 -7.449 -8.995 1.00 93.69 99 VAL A N 1
ATOM 770 C CA . VAL A 1 99 ? -8.442 -7.499 -8.800 1.00 93.69 99 VAL A CA 1
ATOM 771 C C . VAL A 1 99 ? -8.812 -8.380 -7.613 1.00 93.69 99 VAL A C 1
ATOM 773 O O . VAL A 1 99 ? -9.636 -7.967 -6.802 1.00 93.69 99 VAL A O 1
ATOM 776 N N . VAL A 1 100 ? -8.208 -9.563 -7.488 1.00 93.81 100 VAL A N 1
ATOM 777 C CA . VAL A 1 100 ? -8.478 -10.490 -6.381 1.00 93.81 100 VAL A CA 1
ATOM 778 C C . VAL A 1 100 ? -8.101 -9.862 -5.040 1.00 93.81 100 VAL A C 1
ATOM 780 O O . VAL A 1 100 ? -8.923 -9.877 -4.125 1.00 93.81 100 VAL A O 1
ATOM 783 N N . ASP A 1 101 ? -6.921 -9.250 -4.931 1.00 92.56 101 ASP A N 1
ATOM 784 C CA . ASP A 1 101 ? -6.475 -8.621 -3.684 1.00 92.56 101 ASP A CA 1
ATOM 785 C C . ASP A 1 101 ? -7.334 -7.407 -3.318 1.00 92.56 101 ASP A C 1
ATOM 787 O O . ASP A 1 101 ? -7.745 -7.273 -2.166 1.00 92.56 101 ASP A O 1
ATOM 791 N N . LEU A 1 102 ? -7.669 -6.544 -4.285 1.00 94.88 102 LEU A N 1
ATOM 792 C CA . LEU A 1 102 ? -8.549 -5.396 -4.040 1.00 94.88 102 LEU A CA 1
ATOM 793 C C . LEU A 1 102 ? -9.967 -5.833 -3.662 1.00 94.88 102 LEU A C 1
ATOM 795 O O . LEU A 1 102 ? -10.590 -5.217 -2.798 1.00 94.88 102 LEU A O 1
ATOM 799 N N . PHE A 1 103 ? -10.477 -6.899 -4.278 1.00 95.69 103 PHE A N 1
ATOM 800 C CA . PHE A 1 103 ? -11.779 -7.463 -3.944 1.00 95.69 103 PHE A CA 1
ATOM 801 C C . PHE A 1 103 ? -11.788 -8.042 -2.527 1.00 95.69 103 PHE A C 1
ATOM 803 O O . PHE A 1 103 ? -12.685 -7.737 -1.741 1.00 95.69 103 PHE A O 1
ATOM 810 N N . PHE A 1 104 ? -10.762 -8.817 -2.169 1.00 93.75 104 PHE A N 1
ATOM 811 C CA . PHE A 1 104 ? -10.612 -9.375 -0.829 1.00 93.75 104 PHE A CA 1
ATOM 812 C C . PHE A 1 104 ? -10.484 -8.275 0.229 1.00 93.75 104 PHE A C 1
ATOM 814 O O . PHE A 1 104 ? -11.202 -8.291 1.230 1.00 93.75 104 PHE A O 1
ATOM 821 N N . LEU A 1 105 ? -9.639 -7.272 -0.028 1.00 93.75 105 LEU A N 1
ATOM 822 C CA . LEU A 1 105 ? -9.478 -6.114 0.846 1.00 93.75 105 LEU A CA 1
ATOM 823 C C . LEU A 1 105 ? -10.806 -5.361 1.012 1.00 93.75 105 LEU A C 1
ATOM 825 O O . LEU A 1 105 ? -11.183 -5.024 2.131 1.00 93.75 105 LEU A O 1
ATOM 829 N N . GLY A 1 106 ? -11.552 -5.163 -0.078 1.00 93.31 106 GLY A N 1
ATOM 830 C CA . GLY A 1 106 ? -12.863 -4.514 -0.066 1.00 93.31 106 GLY A CA 1
ATOM 831 C C . GLY A 1 106 ? -13.913 -5.272 0.750 1.00 93.31 106 GLY A C 1
ATOM 832 O O . GLY A 1 106 ? -14.634 -4.657 1.539 1.00 93.31 106 GLY A O 1
ATOM 833 N N . ILE A 1 107 ? -13.975 -6.603 0.627 1.00 93.94 107 ILE A N 1
ATOM 834 C CA . ILE A 1 107 ? -14.873 -7.447 1.436 1.00 93.94 107 ILE A CA 1
ATOM 835 C C . ILE A 1 107 ? -14.543 -7.310 2.919 1.00 93.94 107 ILE A C 1
ATOM 837 O O . ILE A 1 107 ? -15.429 -7.054 3.736 1.00 93.94 107 ILE A O 1
ATOM 841 N N . ILE A 1 108 ? -13.267 -7.457 3.273 1.00 92.06 108 ILE A N 1
ATOM 842 C CA . ILE A 1 108 ? -12.837 -7.382 4.669 1.00 92.06 108 ILE A CA 1
ATOM 843 C C . ILE A 1 108 ? -13.161 -6.019 5.260 1.00 92.06 108 ILE A C 1
ATOM 845 O O . ILE A 1 108 ? -13.685 -5.932 6.372 1.00 92.06 108 ILE A O 1
ATOM 849 N N . TRP A 1 109 ? -12.901 -4.955 4.506 1.00 90.44 109 TRP A N 1
ATOM 850 C CA . TRP A 1 109 ? -13.175 -3.610 4.977 1.00 90.44 109 TRP A CA 1
ATOM 851 C C . TRP A 1 109 ? -14.672 -3.339 5.125 1.00 90.44 109 TRP A C 1
ATOM 853 O O . TRP A 1 109 ? -15.088 -2.714 6.098 1.00 90.44 109 TRP A O 1
ATOM 863 N N . THR A 1 110 ? -15.498 -3.907 4.243 1.00 91.50 110 THR A N 1
ATOM 864 C CA . THR A 1 110 ? -16.961 -3.882 4.383 1.00 91.50 110 THR A CA 1
ATOM 865 C C . THR A 1 110 ? -17.402 -4.526 5.698 1.00 91.50 110 THR A C 1
ATOM 867 O O . THR A 1 110 ? -18.184 -3.925 6.429 1.00 91.50 110 THR A O 1
ATOM 870 N N . PHE A 1 111 ? -16.857 -5.693 6.057 1.00 93.00 111 PHE A N 1
ATOM 871 C CA . PHE A 1 111 ? -17.186 -6.362 7.321 1.00 93.00 111 PHE A CA 1
ATOM 872 C C . PHE A 1 111 ? -16.701 -5.616 8.567 1.00 93.00 111 PHE A C 1
ATOM 874 O O . PHE A 1 111 ? -17.338 -5.681 9.620 1.00 93.00 111 PHE A O 1
ATOM 881 N N . ILE A 1 112 ? -15.580 -4.905 8.472 1.00 90.06 112 ILE A N 1
ATOM 882 C CA . ILE A 1 112 ? -15.067 -4.087 9.577 1.00 90.06 112 ILE A CA 1
ATOM 883 C C . ILE A 1 112 ? -15.947 -2.853 9.783 1.00 90.06 112 ILE A C 1
ATOM 885 O O . ILE A 1 112 ? -16.277 -2.522 10.921 1.00 90.06 112 ILE A O 1
ATOM 889 N N . LEU A 1 113 ? -16.371 -2.200 8.697 1.00 88.81 113 LEU A N 1
ATOM 890 C CA . LEU A 1 113 ? -17.244 -1.025 8.753 1.00 88.81 113 LEU A CA 1
ATOM 891 C C . LEU A 1 113 ? -18.685 -1.369 9.141 1.00 88.81 113 LEU A C 1
ATOM 893 O O . LEU A 1 113 ? -19.346 -0.555 9.778 1.00 88.81 113 LEU A O 1
ATOM 897 N N . SER A 1 114 ? -19.167 -2.565 8.797 1.00 90.19 114 SER A N 1
ATOM 898 C CA . SER A 1 114 ? -20.505 -3.029 9.175 1.00 90.19 114 SER A CA 1
ATOM 899 C C . SER A 1 114 ? -20.602 -3.533 10.619 1.00 90.19 114 SER A C 1
ATOM 901 O O . SER A 1 114 ? -21.674 -3.975 11.021 1.00 90.19 114 SER A O 1
ATOM 903 N N . GLY A 1 115 ? -19.501 -3.546 11.381 1.00 85.81 115 GLY A N 1
ATOM 904 C CA . GLY A 1 115 ? -19.473 -4.099 12.741 1.00 85.81 115 GLY A CA 1
ATOM 905 C C . GLY A 1 115 ? -19.530 -5.631 12.801 1.00 85.81 115 GLY A C 1
ATOM 906 O O . GLY A 1 115 ? -19.739 -6.208 13.859 1.00 85.81 115 GLY A O 1
ATOM 907 N N . VAL A 1 116 ? -19.323 -6.338 11.685 1.00 89.12 116 VAL A N 1
ATOM 908 C CA . VAL A 1 116 ? -19.228 -7.811 11.708 1.00 89.12 116 VAL A CA 1
ATOM 909 C C . VAL A 1 116 ? -17.866 -8.248 12.260 1.00 89.12 116 VAL A C 1
ATOM 911 O O . VAL A 1 116 ? -17.768 -9.225 13.001 1.00 89.12 116 VAL A O 1
ATOM 914 N N . LEU A 1 117 ? -16.802 -7.503 11.937 1.00 86.75 117 LEU A N 1
ATOM 915 C CA . LEU A 1 117 ? -15.437 -7.732 12.418 1.00 86.75 117 LEU A CA 1
ATOM 916 C C . LEU A 1 117 ? -14.965 -6.579 13.316 1.00 86.75 117 LEU A C 1
ATOM 918 O O . LEU A 1 117 ? -14.157 -5.739 12.925 1.00 86.75 117 LEU A O 1
ATOM 922 N N . GLU A 1 118 ? -15.456 -6.542 14.555 1.00 81.19 118 GLU A N 1
ATOM 923 C CA . GLU A 1 118 ? -15.167 -5.436 15.485 1.00 81.19 118 GLU A CA 1
ATOM 924 C C . GLU A 1 118 ? -13.820 -5.540 16.202 1.00 81.19 118 GLU A C 1
ATOM 926 O O . GLU A 1 118 ? -13.312 -4.539 16.716 1.00 81.19 118 GLU A O 1
ATOM 931 N N . LYS A 1 119 ? -13.224 -6.737 16.240 1.00 89.19 119 LYS A N 1
ATOM 932 C CA . LYS A 1 119 ? -12.032 -7.004 17.051 1.00 89.19 119 LYS A CA 1
ATOM 933 C C . LYS A 1 119 ? -10.860 -6.115 16.619 1.00 89.19 119 LYS A C 1
ATOM 935 O O . LYS A 1 119 ? -10.435 -6.152 15.465 1.00 89.19 119 LYS A O 1
ATOM 940 N N . SER A 1 120 ? -10.270 -5.387 17.568 1.00 88.81 120 SER A N 1
ATOM 941 C CA . SER A 1 120 ? -9.162 -4.451 17.312 1.00 88.81 120 SER A CA 1
ATOM 942 C C . SER A 1 120 ? -7.948 -5.086 16.633 1.00 88.81 120 SER A C 1
ATOM 944 O O . SER A 1 120 ? -7.302 -4.435 15.821 1.00 88.81 120 SER A O 1
ATOM 946 N N . TRP A 1 121 ? -7.649 -6.361 16.901 1.00 90.19 121 TRP A N 1
ATOM 947 C CA . TRP A 1 121 ? -6.539 -7.053 16.235 1.00 90.19 121 TRP A CA 1
ATOM 948 C C . TRP A 1 121 ? -6.789 -7.277 14.736 1.00 90.19 121 TRP A C 1
ATOM 950 O O . TRP A 1 121 ? -5.838 -7.280 13.960 1.00 90.19 121 TRP A O 1
ATOM 960 N N . ILE A 1 122 ? -8.053 -7.413 14.314 1.00 91.25 122 ILE A N 1
ATOM 961 C CA . ILE A 1 122 ? -8.412 -7.513 12.894 1.00 91.25 122 ILE A CA 1
ATOM 962 C C . ILE A 1 122 ? -8.175 -6.158 12.230 1.00 91.25 122 ILE A C 1
ATOM 964 O O . ILE A 1 122 ? -7.536 -6.091 11.185 1.00 91.25 122 ILE A O 1
ATOM 968 N N . LYS A 1 123 ? -8.607 -5.067 12.873 1.00 91.81 123 LYS A N 1
ATOM 969 C CA . LYS A 1 123 ? -8.322 -3.705 12.400 1.00 91.81 123 LYS A CA 1
ATOM 970 C C . LYS A 1 123 ? -6.812 -3.479 12.274 1.00 91.81 123 LYS A C 1
ATOM 972 O O . LYS A 1 123 ? -6.367 -3.092 11.201 1.00 91.81 123 LYS A O 1
ATOM 977 N N . LEU A 1 124 ? -6.022 -3.863 13.285 1.00 94.06 124 LEU A N 1
ATOM 978 C CA . LEU A 1 124 ? -4.555 -3.770 13.244 1.00 94.06 124 LEU A CA 1
ATOM 979 C C . LEU A 1 124 ? -3.955 -4.547 12.070 1.00 94.06 124 LEU A C 1
ATOM 981 O O . LEU A 1 124 ? -3.037 -4.055 11.415 1.00 94.06 124 LEU A O 1
ATOM 985 N N . LEU A 1 125 ? -4.464 -5.746 11.781 1.00 94.69 125 LEU A N 1
ATOM 986 C CA . LEU A 1 125 ? -3.968 -6.553 10.670 1.00 94.69 125 LEU A CA 1
ATOM 987 C C . LEU A 1 125 ? -4.103 -5.804 9.336 1.00 94.69 125 LEU A C 1
ATOM 989 O O . LEU A 1 125 ? -3.162 -5.784 8.547 1.00 94.69 125 LEU A O 1
ATOM 993 N N . PHE A 1 126 ? -5.237 -5.141 9.113 1.00 93.25 126 PHE A N 1
ATOM 994 C CA . PHE A 1 126 ? -5.567 -4.522 7.827 1.00 93.25 126 PHE A CA 1
ATOM 995 C C . PHE A 1 126 ? -5.240 -3.029 7.729 1.00 93.25 126 PHE A C 1
ATOM 997 O O . PHE A 1 126 ? -5.103 -2.525 6.621 1.00 93.25 126 PHE A O 1
ATOM 1004 N N . THR A 1 127 ? -5.034 -2.323 8.843 1.00 94.44 127 THR A N 1
ATOM 1005 C CA . THR A 1 127 ? -4.551 -0.929 8.835 1.00 94.44 127 THR A CA 1
ATOM 1006 C C . THR A 1 127 ? -3.072 -0.798 9.161 1.00 94.44 127 THR A C 1
ATOM 1008 O O . THR A 1 127 ? -2.525 0.286 9.000 1.00 94.44 127 THR A O 1
ATOM 1011 N N . VAL A 1 128 ? -2.407 -1.852 9.638 1.00 96.00 128 VAL A N 1
ATOM 1012 C CA . VAL A 1 128 ? -0.978 -1.810 9.986 1.00 96.00 128 VAL A CA 1
ATOM 1013 C C . VAL A 1 128 ? -0.223 -2.936 9.299 1.00 96.00 128 VAL A C 1
ATOM 1015 O O . VAL A 1 128 ? 0.549 -2.669 8.387 1.00 96.00 128 VAL A O 1
ATOM 1018 N N . ALA A 1 129 ? -0.450 -4.193 9.679 1.00 95.12 129 ALA A N 1
ATOM 1019 C CA . ALA A 1 129 ? 0.420 -5.286 9.240 1.00 95.12 129 ALA A CA 1
ATOM 1020 C C . ALA A 1 129 ? 0.436 -5.463 7.711 1.00 95.12 129 ALA A C 1
ATOM 1022 O O . ALA A 1 129 ? 1.501 -5.432 7.096 1.00 95.12 129 ALA A O 1
ATOM 1023 N N . PHE A 1 130 ? -0.737 -5.599 7.092 1.00 94.25 130 PHE A N 1
ATOM 1024 C CA . PHE A 1 130 ? -0.868 -5.779 5.648 1.00 94.25 130 PHE A CA 1
ATOM 1025 C C . PHE A 1 130 ? -0.395 -4.550 4.845 1.00 94.25 130 PHE A C 1
ATOM 1027 O O . PHE A 1 130 ? 0.417 -4.721 3.929 1.00 94.25 130 PHE A O 1
ATOM 1034 N N . PRO A 1 131 ? -0.798 -3.309 5.191 1.00 95.56 131 PRO A N 1
ATOM 1035 C CA . PRO A 1 131 ? -0.290 -2.112 4.524 1.00 95.56 131 PRO A CA 1
ATOM 1036 C C . PRO A 1 131 ? 1.233 -1.966 4.610 1.00 95.56 131 PRO A C 1
ATOM 1038 O O . PRO A 1 131 ? 1.874 -1.704 3.595 1.00 95.56 131 PRO A O 1
ATOM 1041 N N . LEU A 1 132 ? 1.827 -2.173 5.791 1.00 97.44 132 LEU A N 1
ATOM 1042 C CA . LEU A 1 132 ? 3.277 -2.058 5.968 1.00 97.44 132 LEU A CA 1
ATOM 1043 C C . LEU A 1 132 ? 4.029 -3.137 5.191 1.00 97.44 132 LEU A C 1
ATOM 1045 O O . LEU A 1 132 ? 5.022 -2.822 4.544 1.00 97.44 132 LEU A O 1
ATOM 1049 N N . LEU A 1 133 ? 3.538 -4.379 5.191 1.00 95.81 133 LEU A N 1
ATOM 1050 C CA . LEU A 1 133 ? 4.127 -5.458 4.398 1.00 95.81 133 LEU A CA 1
ATOM 1051 C C . LEU A 1 133 ? 4.094 -5.129 2.901 1.00 95.81 133 LEU A C 1
ATOM 1053 O O . LEU A 1 133 ? 5.105 -5.277 2.216 1.00 95.81 133 LEU A O 1
ATOM 1057 N N . THR A 1 134 ? 2.964 -4.618 2.408 1.00 94.94 134 THR A N 1
ATOM 1058 C CA . THR A 1 134 ? 2.814 -4.203 1.006 1.00 94.94 134 THR A CA 1
ATOM 1059 C C . THR A 1 134 ? 3.766 -3.056 0.663 1.00 94.94 134 THR A C 1
ATOM 1061 O O . THR A 1 134 ? 4.466 -3.106 -0.347 1.00 94.94 134 THR A O 1
ATOM 1064 N N . LEU A 1 135 ? 3.854 -2.040 1.526 1.00 96.50 135 LEU A N 1
ATOM 1065 C CA . LEU A 1 135 ? 4.755 -0.902 1.345 1.00 96.50 135 LEU A CA 1
ATOM 1066 C C . LEU A 1 135 ? 6.231 -1.332 1.352 1.00 96.50 135 LEU A C 1
ATOM 1068 O O . LEU A 1 135 ? 7.020 -0.871 0.526 1.00 96.50 135 LEU A O 1
ATOM 1072 N N . SER A 1 136 ? 6.616 -2.235 2.258 1.00 96.56 136 SER A N 1
ATOM 1073 C CA . SER A 1 136 ? 7.966 -2.801 2.313 1.00 96.56 136 SER A CA 1
ATOM 1074 C C . SER A 1 136 ? 8.287 -3.642 1.078 1.00 96.56 136 SER A C 1
ATOM 1076 O O . SER A 1 136 ? 9.394 -3.533 0.553 1.00 96.56 136 SER A O 1
ATOM 1078 N N . MET A 1 137 ? 7.330 -4.425 0.567 1.00 94.31 137 MET A N 1
ATOM 1079 C CA . MET A 1 137 ? 7.498 -5.181 -0.678 1.00 94.31 137 MET A CA 1
ATOM 1080 C C . MET A 1 137 ? 7.700 -4.247 -1.875 1.00 94.31 137 MET A C 1
ATOM 1082 O O . MET A 1 137 ? 8.620 -4.454 -2.666 1.00 94.31 137 MET A O 1
ATOM 1086 N N . LEU A 1 138 ? 6.914 -3.170 -1.968 1.00 94.75 138 LEU A N 1
ATOM 1087 C CA . LEU A 1 138 ? 7.085 -2.150 -3.001 1.00 94.75 138 LEU A CA 1
ATOM 1088 C C . LEU A 1 138 ? 8.478 -1.508 -2.931 1.00 94.75 138 LEU A C 1
ATOM 1090 O O . LEU A 1 138 ? 9.171 -1.411 -3.943 1.00 94.75 138 LEU A O 1
ATOM 1094 N N . ARG A 1 139 ? 8.925 -1.117 -1.729 1.00 94.69 139 ARG A N 1
ATOM 1095 C CA . ARG A 1 139 ? 10.266 -0.549 -1.516 1.00 94.69 139 ARG A CA 1
ATOM 1096 C C . ARG A 1 139 ? 11.367 -1.531 -1.908 1.00 94.69 139 ARG A C 1
ATOM 1098 O O . ARG A 1 139 ? 12.342 -1.117 -2.531 1.00 94.69 139 ARG A O 1
ATOM 1105 N N . TYR A 1 140 ? 11.220 -2.804 -1.555 1.00 92.12 140 TYR A N 1
ATOM 1106 C CA . TYR A 1 140 ? 12.178 -3.846 -1.909 1.00 92.12 140 TYR A CA 1
ATOM 1107 C C . TYR A 1 140 ? 12.331 -3.980 -3.429 1.00 92.12 140 TYR A C 1
ATOM 1109 O O . TYR A 1 140 ? 13.453 -3.973 -3.925 1.00 92.12 140 TYR A O 1
ATOM 1117 N N . LEU A 1 141 ? 11.223 -4.012 -4.175 1.00 89.75 141 LEU A N 1
ATOM 1118 C CA . LEU A 1 141 ? 11.254 -4.095 -5.639 1.00 89.75 141 LEU A CA 1
ATOM 1119 C C . LEU A 1 141 ? 11.927 -2.877 -6.281 1.00 89.75 141 LEU A C 1
ATOM 1121 O O . LEU A 1 141 ? 12.728 -3.036 -7.197 1.00 89.75 141 LEU A O 1
ATOM 1125 N N . VAL A 1 142 ? 11.655 -1.671 -5.773 1.00 90.31 142 VAL A N 1
ATOM 1126 C CA . VAL A 1 142 ? 12.325 -0.446 -6.243 1.00 90.31 142 VAL A CA 1
ATOM 1127 C C . VAL A 1 142 ? 13.837 -0.522 -6.020 1.00 90.31 142 VAL A C 1
ATOM 1129 O O . VAL A 1 142 ? 14.612 -0.153 -6.898 1.00 90.31 142 VAL A O 1
ATOM 1132 N N . LEU A 1 143 ? 14.275 -1.005 -4.855 1.00 89.31 143 LEU A N 1
ATOM 1133 C CA . LEU A 1 143 ? 15.700 -1.159 -4.549 1.00 89.31 143 LEU A CA 1
ATOM 1134 C C . LEU A 1 143 ? 16.368 -2.238 -5.403 1.00 89.31 143 LEU A C 1
ATOM 1136 O O . LEU A 1 143 ? 17.493 -2.035 -5.858 1.00 89.31 143 LEU A O 1
ATOM 1140 N N . LEU A 1 144 ? 15.675 -3.354 -5.634 1.00 85.50 144 LEU A N 1
ATOM 1141 C CA . LEU A 1 144 ? 16.153 -4.433 -6.492 1.00 85.50 144 LEU A CA 1
ATOM 1142 C C . LEU A 1 144 ? 16.411 -3.903 -7.899 1.00 85.50 144 LEU A C 1
ATOM 1144 O O . LEU A 1 144 ? 17.494 -4.096 -8.442 1.00 85.50 144 LEU A O 1
ATOM 1148 N N . LEU A 1 145 ? 15.455 -3.153 -8.439 1.00 81.31 145 LEU A N 1
ATOM 1149 C CA . LEU A 1 145 ? 15.547 -2.616 -9.784 1.00 81.31 145 LEU A CA 1
ATOM 1150 C C . LEU A 1 145 ? 16.650 -1.546 -9.916 1.00 81.31 145 LEU A C 1
ATOM 1152 O O . LEU A 1 145 ? 17.424 -1.580 -10.868 1.00 81.31 145 LEU A O 1
ATOM 1156 N N . LYS A 1 146 ? 16.808 -0.659 -8.922 1.00 80.19 146 LYS A N 1
ATOM 1157 C CA . LYS A 1 146 ? 17.928 0.307 -8.880 1.00 80.19 146 LYS A CA 1
ATOM 1158 C C . LYS A 1 146 ? 19.299 -0.369 -8.776 1.00 80.19 146 LYS A C 1
ATOM 1160 O O . LYS A 1 146 ? 20.284 0.169 -9.265 1.00 80.19 146 LYS A O 1
ATOM 1165 N N . THR A 1 147 ? 19.373 -1.524 -8.117 1.00 78.00 147 THR A N 1
ATOM 1166 C CA . THR A 1 147 ? 20.623 -2.292 -7.989 1.00 78.00 147 THR A CA 1
ATOM 1167 C C . THR A 1 147 ? 20.955 -3.061 -9.266 1.00 78.00 147 THR A C 1
ATOM 1169 O O . THR A 1 147 ? 22.124 -3.160 -9.621 1.00 78.00 147 THR A O 1
ATOM 1172 N N . ALA A 1 148 ? 19.944 -3.600 -9.952 1.00 70.88 148 ALA A N 1
ATOM 1173 C CA . ALA A 1 148 ? 20.108 -4.314 -11.219 1.00 70.88 148 ALA A CA 1
ATOM 1174 C C . ALA A 1 148 ? 20.477 -3.375 -12.382 1.00 70.88 148 ALA A C 1
ATOM 1176 O O . ALA A 1 148 ? 21.189 -3.765 -13.307 1.00 70.88 148 ALA A O 1
ATOM 1177 N N . HIS A 1 149 ? 20.019 -2.122 -12.324 1.00 67.31 149 HIS A N 1
ATOM 1178 C CA . HIS A 1 149 ? 20.277 -1.089 -13.326 1.00 67.31 149 HIS A CA 1
ATOM 1179 C C . HIS A 1 149 ? 20.842 0.168 -12.652 1.00 67.31 149 HIS A C 1
ATOM 1181 O O . HIS A 1 149 ? 20.132 1.170 -12.538 1.00 67.31 149 HIS A O 1
ATOM 1187 N N . PRO A 1 150 ? 22.096 0.128 -12.157 1.00 59.22 150 PRO A N 1
ATOM 1188 C CA . PRO A 1 150 ? 22.745 1.338 -11.684 1.00 59.22 150 PRO A CA 1
ATOM 1189 C C . PRO A 1 150 ? 22.808 2.301 -12.870 1.00 59.22 150 PRO A C 1
ATOM 1191 O O . PRO A 1 150 ? 23.281 1.911 -13.937 1.00 59.22 150 PRO A O 1
ATOM 1194 N N . GLU A 1 151 ? 22.285 3.517 -12.710 1.00 56.69 151 GLU A N 1
ATOM 1195 C CA . GLU A 1 151 ? 22.393 4.546 -13.746 1.00 56.69 151 GLU A CA 1
ATOM 1196 C C . GLU A 1 151 ? 23.855 4.610 -14.210 1.00 56.69 151 GLU A C 1
ATOM 1198 O O . GLU A 1 151 ? 24.760 4.756 -13.378 1.00 56.69 151 GLU A O 1
ATOM 1203 N N . GLU A 1 152 ? 24.096 4.435 -15.518 1.00 48.97 152 GLU A N 1
ATOM 1204 C CA . GLU A 1 152 ? 25.376 4.806 -16.118 1.00 48.97 152 GLU A CA 1
ATOM 1205 C C . GLU A 1 152 ? 25.565 6.275 -15.752 1.00 48.97 152 GLU A C 1
ATOM 1207 O O . GLU A 1 152 ? 24.860 7.146 -16.258 1.00 48.97 152 GLU A O 1
ATOM 1212 N N . LYS A 1 153 ? 26.451 6.547 -14.787 1.00 41.03 153 LYS A N 1
ATOM 1213 C CA . LYS A 1 153 ? 26.897 7.906 -14.517 1.00 41.03 153 LYS A CA 1
ATOM 1214 C C . LYS A 1 153 ? 27.446 8.412 -15.840 1.00 41.03 153 LYS A C 1
ATOM 1216 O O . LYS A 1 153 ? 28.462 7.886 -16.289 1.00 41.03 153 LYS A O 1
ATOM 1221 N N . GLU A 1 154 ? 26.768 9.379 -16.449 1.00 44.19 154 GLU A N 1
ATOM 1222 C CA . GLU A 1 154 ? 27.344 10.166 -17.531 1.00 44.19 154 GLU A CA 1
ATOM 1223 C C . GLU A 1 154 ? 28.715 10.638 -17.034 1.00 44.19 154 GLU A C 1
ATOM 1225 O O . GLU A 1 154 ? 28.819 11.357 -16.033 1.00 44.19 154 GLU A O 1
ATOM 1230 N N . GLU A 1 155 ? 29.781 10.119 -17.650 1.00 36.81 155 GLU A N 1
ATOM 1231 C CA . GLU A 1 155 ? 31.110 10.678 -17.461 1.00 36.81 155 GLU A CA 1
ATOM 1232 C C . GLU A 1 155 ? 31.003 12.163 -17.816 1.00 36.81 155 GLU A C 1
ATOM 1234 O O . GLU A 1 155 ? 30.431 12.488 -18.860 1.00 36.81 155 GLU A O 1
ATOM 1239 N N . PRO A 1 156 ? 31.492 13.078 -16.963 1.00 41.75 156 PRO A N 1
ATOM 1240 C CA . PRO A 1 156 ? 31.565 14.470 -17.359 1.00 41.75 156 PRO A CA 1
ATOM 1241 C C . PRO A 1 156 ? 32.445 14.532 -18.611 1.00 41.75 156 PRO A C 1
ATOM 1243 O O . PRO A 1 156 ? 33.623 14.175 -18.552 1.00 41.75 156 PRO A O 1
ATOM 1246 N N . GLU A 1 157 ? 31.858 14.935 -19.742 1.00 45.12 157 GLU A N 1
ATOM 1247 C CA . GLU A 1 157 ? 32.621 15.340 -20.920 1.00 45.12 157 GLU A CA 1
ATOM 1248 C C . GLU A 1 157 ? 33.610 16.422 -20.463 1.00 45.12 157 GLU A C 1
ATOM 1250 O O . GLU A 1 157 ? 33.207 17.510 -20.041 1.00 45.12 157 GLU A O 1
ATOM 1255 N N . ASN A 1 158 ? 34.898 16.067 -20.459 1.00 48.06 158 ASN A N 1
ATOM 1256 C CA . ASN A 1 158 ? 36.005 17.006 -20.281 1.00 48.06 158 ASN A CA 1
ATOM 1257 C C . ASN A 1 158 ? 36.188 17.856 -21.536 1.00 48.06 158 ASN A C 1
ATOM 1259 O O . ASN A 1 158 ? 36.128 17.274 -22.644 1.00 48.06 158 ASN A O 1
#

Radius of gyration: 18.07 Å; chains: 1; bounding box: 56×34×45 Å

Secondary structure (DSSP, 8-state):
--PPPPP----HHHHHHHIIIIISHHHHHHHHHHHHHHHHHHHTTS---HHHHHIIIIIHHHHHHHHHHHHHHHHHHH-TTS---TTTTSHHHHHHHHHHHHHHHHHHHHHHHTTSS--HHHHHIIIIIHHHHHHHHHHHHHHHHHHHS---------

Foldseek 3Di:
DPDAQDPQPDDPVLVVLLCCCAVDPVSVVCNQVVLQVLLLCVLVVVPVDLVSLCVQQAVLLLSLLLSLL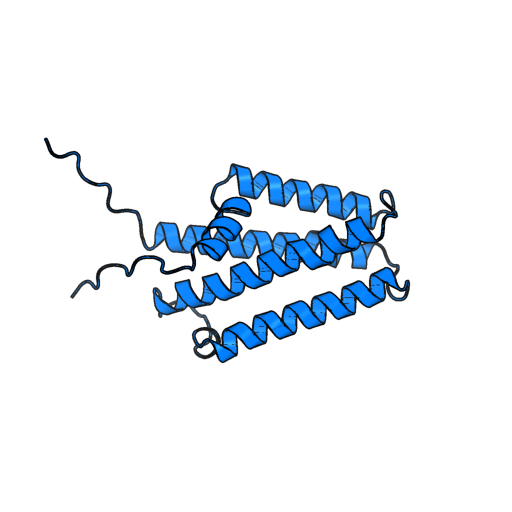VLVLSLCVRCVVDPDDPQSVDPVSSVVSSVVVNVVSVVLSVCCSVVVPVHSVSSCCRSHVSSNVSSVSSNVSSVVVCVVCVDPPPDPDD

pLDDT: mean 84.66, std 15.23, range [36.66, 98.0]

Sequence (158 aa):
MSEKPTPINLPKPLENLIDAAVGNSKNYQLNFWGQAFMGIVYSLGMLPFGAVGVLLGFILPGIWVFCTYRLVRNVSDQEPGLPFPKWMRKDPGNALLIVVDLFFLGIIWTFILSGVLEKSWIKLLFTVAFPLLTLSMLRYLVLLLKTAHPEEKEEPEN